Protein AF-A0A251UMQ3-F1 (afdb_monomer_lite)

Organism: Helianthus annuus (NCBI:txid4232)

Sequence (95 aa):
MEYLPVEVIGNILSRLGAARDMVIASATCLKWDEAWRVHLHTLSFNSNDWPVYHELTTSRLEILITRTIFQTRGLQCLSIIMDSWIMWMNSQQPR

I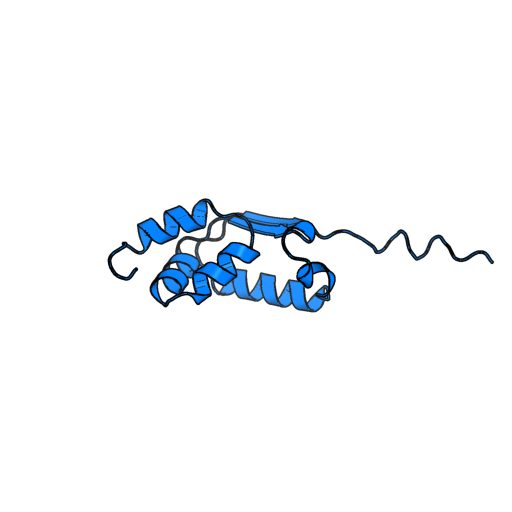nterPro domains:
  IPR001810 F-box domain [PF12937] (2-35)
  IPR036047 F-box-like domain superfamily [SSF81383] (2-63)

Radius of gyration: 16.51 Å; chains: 1; bounding box: 56×20×42 Å

pLDDT: mean 80.17, std 11.92, range [46.84, 91.19]

Foldseek 3Di:
DVPDQLVNLLVVQCPDAEPVVLVVQLVPDVSSVVSLQERHAHHEAACVVDVCLVVDDPVNVVVVVVVSVVSHDRYNYYHYHDPPPPPPPVVPDDD

Secondary structure (DSSP, 8-state):
-TTS-HHHHHHHHTT--BHHHHHHHHTS-HHHHHHHHHH--EEEEETTT-THHHHS-HHHHHHHHHHHHHH-S---EEEEE---TTTTSTT----

Structure (mmCIF, N/CA/C/O backbone):
data_AF-A0A251UMQ3-F1
#
_entry.id   AF-A0A251UMQ3-F1
#
loop_
_atom_site.group_PDB
_atom_site.id
_atom_site.type_symbol
_atom_site.label_atom_id
_atom_site.label_alt_id
_atom_site.label_comp_id
_atom_site.label_asym_id
_atom_site.label_entity_id
_atom_site.label_seq_id
_atom_site.pdbx_PDB_ins_code
_atom_site.Cartn_x
_atom_site.Cartn_y
_atom_site.Cartn_z
_atom_site.occupancy
_atom_site.B_iso_or_equiv
_atom_site.auth_seq_id
_atom_site.auth_comp_id
_atom_site.auth_asym_id
_atom_site.auth_atom_id
_atom_site.pdbx_PDB_model_num
ATOM 1 N N . MET A 1 1 ? -20.368 0.439 0.830 1.00 60.22 1 MET A N 1
ATOM 2 C CA . MET A 1 1 ? -19.233 -0.303 1.430 1.00 60.22 1 MET A CA 1
ATOM 3 C C . MET A 1 1 ? -19.097 -0.093 2.940 1.00 60.22 1 MET A C 1
ATOM 5 O O . MET A 1 1 ? -18.365 -0.845 3.566 1.00 60.22 1 MET A O 1
ATOM 9 N N . GLU A 1 2 ? -19.814 0.854 3.556 1.00 67.38 2 GLU A N 1
ATOM 10 C CA . GLU A 1 2 ? -19.682 1.154 4.995 1.00 67.38 2 GLU A CA 1
ATOM 11 C C . GLU A 1 2 ? -20.082 0.008 5.937 1.00 67.38 2 GLU A C 1
ATOM 13 O O . GLU A 1 2 ? -19.671 0.001 7.093 1.00 67.38 2 GLU A O 1
ATOM 18 N N . TYR A 1 3 ? -20.816 -0.992 5.446 1.00 81.69 3 TYR A N 1
ATOM 19 C CA . TYR A 1 3 ? -21.281 -2.133 6.240 1.00 81.69 3 TYR A CA 1
ATOM 20 C C . TYR A 1 3 ? -20.226 -3.230 6.459 1.00 81.69 3 TYR A C 1
ATOM 22 O O . TYR A 1 3 ? -20.405 -4.064 7.339 1.00 81.69 3 TYR A O 1
ATOM 30 N N . LEU A 1 4 ? -19.131 -3.252 5.686 1.00 84.38 4 LEU A N 1
ATOM 31 C CA . LEU A 1 4 ? -18.067 -4.248 5.870 1.00 84.38 4 LEU A CA 1
ATOM 32 C C . LEU A 1 4 ? -17.136 -3.824 7.009 1.00 84.38 4 LEU A C 1
ATOM 34 O O . LEU A 1 4 ? -16.658 -2.692 6.961 1.00 84.38 4 LEU A O 1
ATOM 38 N N . PRO A 1 5 ? -16.853 -4.673 8.010 1.00 90.12 5 PRO A N 1
ATOM 39 C CA . PRO A 1 5 ? -15.871 -4.372 9.053 1.00 90.12 5 PRO A CA 1
ATOM 40 C C . PRO A 1 5 ? -14.486 -4.057 8.471 1.00 90.12 5 PRO A C 1
ATOM 42 O O . PRO A 1 5 ? -14.121 -4.578 7.412 1.00 90.12 5 PRO A O 1
ATOM 45 N N . VAL A 1 6 ? -13.716 -3.204 9.152 1.00 88.94 6 VAL A N 1
ATOM 46 C CA . VAL A 1 6 ? -12.389 -2.760 8.680 1.00 88.94 6 VAL A CA 1
ATOM 47 C C . VAL A 1 6 ? -11.416 -3.937 8.561 1.00 88.94 6 VAL A C 1
ATOM 49 O O . VAL A 1 6 ? -10.602 -3.986 7.644 1.00 88.94 6 VAL A O 1
ATOM 52 N N . GLU A 1 7 ? -11.589 -4.952 9.401 1.00 90.38 7 GLU A N 1
ATOM 53 C CA . GLU A 1 7 ? -10.814 -6.188 9.430 1.00 90.38 7 GLU A CA 1
ATOM 54 C C . GLU A 1 7 ? -11.073 -7.045 8.187 1.00 90.38 7 GLU A C 1
ATOM 56 O O . GLU A 1 7 ? -10.161 -7.685 7.664 1.00 90.38 7 GLU A O 1
ATOM 61 N N . VAL A 1 8 ? -12.310 -7.043 7.674 1.00 90.81 8 VAL A N 1
ATOM 62 C CA . VAL A 1 8 ? -12.658 -7.762 6.439 1.00 90.81 8 VAL A CA 1
ATOM 63 C C . VAL A 1 8 ? -11.988 -7.092 5.245 1.00 90.81 8 VAL A C 1
ATOM 65 O O . VAL A 1 8 ? -11.415 -7.781 4.404 1.00 90.81 8 VAL A O 1
ATOM 68 N N . ILE A 1 9 ? -12.008 -5.758 5.196 1.00 90.12 9 ILE A N 1
ATOM 69 C CA . ILE A 1 9 ? -11.296 -4.986 4.170 1.00 90.12 9 ILE A CA 1
ATOM 70 C C . ILE A 1 9 ? -9.788 -5.230 4.292 1.00 90.12 9 ILE A C 1
ATOM 72 O O . ILE A 1 9 ? -9.128 -5.506 3.295 1.00 90.12 9 ILE A O 1
ATOM 76 N N . GLY A 1 10 ? -9.255 -5.230 5.514 1.00 87.69 10 GLY A N 1
ATOM 77 C CA . GLY A 1 10 ? -7.858 -5.543 5.796 1.00 87.69 10 GLY A CA 1
ATOM 78 C C . GLY A 1 10 ? -7.445 -6.935 5.319 1.00 87.69 10 GLY A C 1
ATOM 79 O O . GLY A 1 10 ? -6.380 -7.089 4.735 1.00 87.69 10 GLY A O 1
ATOM 80 N N . ASN A 1 11 ? -8.308 -7.938 5.481 1.00 88.69 11 ASN A N 1
ATOM 81 C CA . ASN A 1 11 ? -8.064 -9.298 4.995 1.00 88.69 11 ASN A CA 1
ATOM 82 C C . ASN A 1 11 ? -8.162 -9.430 3.462 1.00 88.69 11 ASN A C 1
ATOM 84 O O . ASN A 1 11 ? -7.624 -10.369 2.879 1.00 88.69 11 ASN A O 1
ATOM 88 N N . ILE A 1 12 ? -8.872 -8.518 2.794 1.00 88.12 12 ILE A N 1
ATOM 89 C CA . ILE A 1 12 ? -8.852 -8.413 1.330 1.00 88.12 12 ILE A CA 1
ATOM 90 C C . ILE A 1 12 ? -7.538 -7.767 0.896 1.00 88.12 12 ILE A C 1
ATOM 92 O O . ILE A 1 12 ? -6.843 -8.318 0.046 1.00 88.12 12 ILE A O 1
ATOM 96 N N . LEU A 1 13 ? -7.178 -6.638 1.516 1.00 85.50 13 LEU A N 1
ATOM 97 C CA . LEU A 1 13 ? -5.930 -5.933 1.245 1.00 85.50 13 LEU A CA 1
ATOM 98 C C . LEU A 1 13 ? -4.726 -6.848 1.485 1.00 85.50 13 LEU A C 1
ATOM 100 O O . LEU A 1 13 ? -3.871 -6.919 0.624 1.00 85.50 13 LEU A O 1
ATOM 104 N N . SER A 1 14 ? -4.685 -7.647 2.553 1.00 82.50 14 SER A N 1
ATOM 105 C CA . SER A 1 14 ? -3.563 -8.562 2.833 1.00 82.50 14 SER A CA 1
ATOM 106 C C . SER A 1 14 ? -3.286 -9.596 1.731 1.00 82.50 14 SER A C 1
ATOM 108 O O . SER A 1 14 ? -2.190 -10.154 1.681 1.00 82.50 14 SER A O 1
ATOM 110 N N . ARG A 1 15 ? -4.264 -9.860 0.854 1.00 83.38 15 ARG A N 1
ATOM 111 C CA . ARG A 1 15 ? -4.130 -10.748 -0.312 1.00 83.38 15 ARG A CA 1
ATOM 112 C C . ARG A 1 15 ? -3.689 -10.014 -1.572 1.00 83.38 15 ARG A C 1
ATOM 114 O O . ARG A 1 15 ? -3.243 -10.655 -2.519 1.00 83.38 15 ARG A O 1
ATOM 121 N N . LEU A 1 16 ? -3.839 -8.695 -1.601 1.00 78.94 16 LEU A N 1
ATOM 122 C CA . LEU A 1 16 ? -3.248 -7.857 -2.626 1.00 78.94 16 LEU A CA 1
ATOM 123 C C . LEU A 1 16 ? -1.762 -7.690 -2.258 1.00 78.94 16 LEU A C 1
ATOM 125 O O . LEU A 1 16 ? -1.404 -7.506 -1.098 1.00 78.94 16 LEU A O 1
ATOM 129 N N . GLY A 1 17 ? -0.868 -7.834 -3.230 1.00 74.50 17 GLY A N 1
ATOM 130 C CA . GLY A 1 17 ? 0.571 -7.618 -3.027 1.00 74.50 17 GLY A CA 1
ATOM 131 C C . GLY A 1 17 ? 1.065 -6.349 -3.713 1.00 74.50 17 GLY A C 1
ATOM 132 O O . GLY A 1 17 ? 1.974 -5.687 -3.219 1.00 74.50 17 GLY A O 1
ATOM 133 N N . ALA A 1 18 ? 0.446 -5.993 -4.840 1.00 83.94 18 ALA A N 1
ATOM 134 C CA . ALA A 1 18 ? 0.876 -4.895 -5.691 1.00 83.94 18 ALA A CA 1
ATOM 135 C C . ALA A 1 18 ? 0.555 -3.530 -5.066 1.00 83.94 18 ALA A C 1
ATOM 137 O O . ALA A 1 18 ? -0.596 -3.223 -4.747 1.00 83.94 18 ALA A O 1
ATOM 138 N N . ALA A 1 19 ? 1.567 -2.666 -4.968 1.00 83.31 19 ALA A N 1
ATOM 139 C CA . ALA A 1 19 ? 1.446 -1.299 -4.463 1.00 83.31 19 ALA A CA 1
ATOM 140 C C . ALA A 1 19 ? 0.406 -0.473 -5.241 1.00 83.31 19 ALA A C 1
ATOM 142 O O . ALA A 1 19 ? -0.261 0.390 -4.674 1.00 83.31 19 ALA A O 1
ATOM 143 N N . ARG A 1 20 ? 0.229 -0.775 -6.530 1.00 84.31 20 ARG A N 1
ATOM 144 C CA . ARG A 1 20 ? -0.796 -0.192 -7.400 1.00 84.31 20 ARG A CA 1
ATOM 145 C C . ARG A 1 20 ? -2.207 -0.374 -6.846 1.00 84.31 20 ARG A C 1
ATOM 147 O O . ARG A 1 20 ? -2.898 0.609 -6.578 1.00 84.31 20 ARG A O 1
ATOM 154 N N . ASP A 1 21 ? -2.631 -1.627 -6.724 1.00 85.69 21 ASP A N 1
ATOM 155 C CA . ASP A 1 21 ? -4.021 -1.973 -6.412 1.00 85.69 21 ASP A CA 1
ATOM 156 C C . ASP A 1 21 ? -4.394 -1.469 -5.025 1.00 85.69 21 ASP A C 1
ATOM 158 O O . ASP A 1 21 ? -5.494 -0.981 -4.785 1.00 85.69 21 ASP A O 1
ATOM 162 N N . MET A 1 22 ? -3.410 -1.498 -4.144 1.00 82.56 22 MET A N 1
ATOM 163 C CA . MET A 1 22 ? -3.472 -0.969 -2.803 1.00 82.56 22 MET A CA 1
ATOM 164 C C . MET A 1 22 ? -3.731 0.533 -2.719 1.00 82.56 22 MET A C 1
ATOM 166 O O . MET A 1 22 ? -4.640 0.955 -2.010 1.00 82.56 22 MET A O 1
ATOM 170 N N . VAL A 1 23 ? -2.951 1.338 -3.447 1.00 81.94 23 VAL A N 1
ATOM 171 C CA . VAL A 1 23 ? -3.110 2.801 -3.464 1.00 81.94 23 VAL A CA 1
ATOM 172 C C . VAL A 1 23 ? -4.455 3.190 -4.073 1.00 81.94 23 VAL A C 1
ATOM 174 O O . VAL A 1 23 ? -5.113 4.114 -3.595 1.00 81.94 23 VAL A O 1
ATOM 177 N N . ILE A 1 24 ? -4.893 2.477 -5.115 1.00 84.88 24 ILE A N 1
ATOM 178 C CA . ILE A 1 24 ? -6.217 2.693 -5.708 1.00 84.88 24 ILE A CA 1
ATOM 179 C C . ILE A 1 24 ? -7.306 2.354 -4.685 1.00 84.88 24 ILE A C 1
ATOM 181 O O . ILE A 1 24 ? -8.220 3.151 -4.478 1.00 84.88 24 ILE A O 1
ATOM 185 N N . ALA A 1 25 ? -7.201 1.200 -4.024 1.00 86.50 25 ALA A N 1
ATOM 186 C CA . ALA A 1 25 ? -8.175 0.746 -3.043 1.00 86.50 25 ALA A CA 1
ATOM 187 C C . ALA A 1 25 ? -8.278 1.706 -1.847 1.00 86.50 25 ALA A C 1
ATOM 189 O O . ALA A 1 25 ? -9.389 2.089 -1.474 1.00 86.50 25 ALA A O 1
ATOM 190 N N . SER A 1 26 ? -7.149 2.166 -1.292 1.00 84.00 26 SER A N 1
ATOM 191 C CA . SER A 1 26 ? -7.126 3.098 -0.154 1.00 84.00 26 SER A CA 1
ATOM 192 C C . SER A 1 26 ? -7.757 4.455 -0.483 1.00 84.00 26 SER A C 1
ATOM 194 O O . SER A 1 26 ? -8.312 5.104 0.398 1.00 84.00 26 SER A O 1
ATOM 196 N N . ALA A 1 27 ? -7.724 4.878 -1.750 1.00 87.06 27 ALA A N 1
ATOM 197 C CA . ALA A 1 27 ? -8.318 6.136 -2.198 1.00 87.06 27 ALA A CA 1
ATOM 198 C C . ALA A 1 27 ? -9.849 6.080 -2.384 1.00 87.06 27 ALA A C 1
ATOM 200 O O . ALA A 1 27 ? -10.467 7.113 -2.638 1.00 87.06 27 ALA A O 1
ATOM 201 N N . THR A 1 28 ? -10.481 4.904 -2.272 1.00 89.12 28 THR A N 1
ATOM 202 C CA . THR A 1 28 ? -11.923 4.755 -2.543 1.00 89.12 28 THR A CA 1
ATOM 203 C C . THR A 1 28 ? -12.813 5.361 -1.456 1.00 89.12 28 THR A C 1
ATOM 205 O O . THR A 1 28 ? -13.783 6.048 -1.776 1.00 89.12 28 THR A O 1
ATOM 208 N N . CYS A 1 29 ? -12.516 5.115 -0.175 1.00 89.25 29 CYS A N 1
ATOM 209 C CA . CYS A 1 29 ? -13.175 5.771 0.954 1.00 89.25 29 CYS A CA 1
ATOM 210 C C . CYS A 1 29 ? -12.35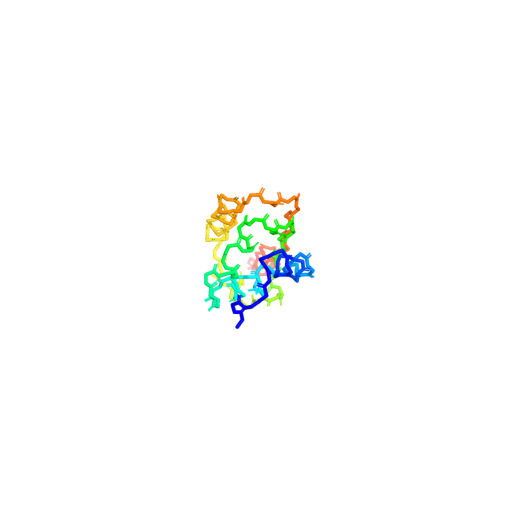9 5.652 2.252 1.00 89.25 29 CYS A C 1
ATOM 212 O O . CYS A 1 29 ? -11.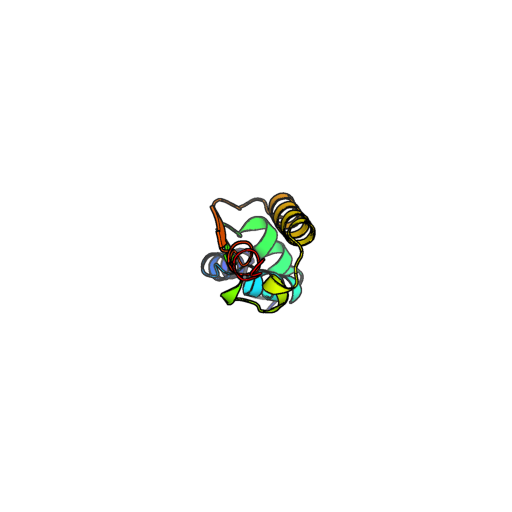431 4.850 2.349 1.00 89.25 29 CYS A O 1
ATOM 214 N N . LEU A 1 30 ? -12.762 6.407 3.282 1.00 90.00 30 LEU A N 1
ATOM 215 C CA . LEU A 1 30 ? -12.080 6.460 4.585 1.00 90.00 30 LEU A CA 1
ATOM 216 C C . LEU A 1 30 ? -11.884 5.082 5.230 1.00 90.00 30 LEU A C 1
ATOM 218 O O . LEU A 1 30 ? -10.865 4.844 5.865 1.00 90.00 30 LEU A O 1
ATOM 222 N N . LYS A 1 31 ? -12.830 4.158 5.031 1.00 90.69 31 LYS A N 1
ATOM 223 C CA . LYS A 1 31 ? -12.754 2.811 5.610 1.00 90.69 31 LYS A CA 1
ATOM 224 C C . LYS A 1 31 ? -11.655 1.957 4.974 1.00 90.69 31 LYS A C 1
ATOM 226 O O . LYS A 1 31 ? -11.040 1.138 5.651 1.00 90.69 31 LYS A O 1
ATOM 231 N N . TRP A 1 32 ? -11.397 2.157 3.682 1.00 90.94 32 TRP A N 1
ATOM 232 C CA . TRP A 1 32 ? -10.283 1.512 2.988 1.00 90.94 32 TRP A CA 1
ATOM 233 C C . TRP A 1 32 ? -8.947 2.162 3.336 1.00 90.94 32 TRP A C 1
ATOM 235 O O . TRP A 1 32 ? -7.968 1.439 3.493 1.00 90.94 32 TRP A O 1
ATOM 245 N N . ASP A 1 33 ? -8.905 3.486 3.517 1.00 90.06 33 ASP A N 1
ATOM 246 C CA . ASP A 1 33 ? -7.706 4.171 4.022 1.00 90.06 33 ASP A CA 1
ATOM 247 C C . ASP A 1 33 ? -7.342 3.694 5.439 1.00 90.06 33 ASP A C 1
ATOM 249 O O . ASP A 1 33 ? -6.181 3.408 5.726 1.00 90.06 33 ASP A O 1
ATOM 253 N N . GLU A 1 34 ? -8.332 3.524 6.318 1.00 91.19 34 GLU A N 1
ATOM 254 C CA . GLU A 1 34 ? -8.122 2.978 7.662 1.00 91.19 34 GLU A CA 1
ATOM 255 C C . GLU A 1 34 ? -7.598 1.536 7.612 1.00 91.19 34 GLU A C 1
ATOM 257 O O . GLU A 1 34 ? -6.566 1.226 8.215 1.00 91.19 34 GLU A O 1
ATOM 262 N N . ALA A 1 35 ? -8.256 0.667 6.836 1.00 90.62 35 ALA A N 1
ATOM 263 C CA . ALA A 1 35 ? -7.834 -0.721 6.677 1.00 90.62 35 ALA A CA 1
ATOM 264 C C . ALA A 1 35 ? -6.412 -0.830 6.110 1.00 90.62 35 ALA A C 1
ATOM 266 O O . ALA A 1 35 ? -5.618 -1.636 6.589 1.00 90.62 35 ALA A O 1
ATOM 267 N N . TRP A 1 36 ? -6.069 0.012 5.135 1.00 88.44 36 TRP A N 1
ATOM 268 C CA . TRP A 1 36 ? -4.733 0.100 4.553 1.00 88.44 36 TRP A CA 1
ATOM 269 C C . TRP A 1 36 ? -3.665 0.429 5.597 1.00 88.44 36 TRP A C 1
ATOM 271 O O . TRP A 1 36 ? -2.646 -0.255 5.685 1.00 88.44 36 TRP A O 1
ATOM 281 N N . ARG A 1 37 ? -3.901 1.435 6.444 1.00 88.25 37 ARG A N 1
ATOM 282 C CA . ARG A 1 37 ? -2.920 1.854 7.458 1.00 88.25 37 ARG A CA 1
ATOM 283 C C . ARG A 1 37 ? -2.658 0.777 8.508 1.00 88.25 37 ARG A C 1
ATOM 285 O O . ARG A 1 37 ? -1.542 0.697 9.023 1.00 88.25 37 ARG A O 1
ATOM 292 N N . VAL A 1 38 ? -3.664 -0.029 8.846 1.00 87.88 38 VAL A N 1
ATOM 293 C CA . VAL A 1 38 ? -3.586 -0.993 9.957 1.00 87.88 38 VAL A CA 1
ATOM 294 C C . VAL A 1 38 ? -3.230 -2.406 9.489 1.00 87.88 38 VAL A C 1
ATOM 296 O O . VAL A 1 38 ? -2.449 -3.083 10.154 1.00 87.88 38 VAL A O 1
ATOM 299 N N . HIS A 1 39 ? -3.763 -2.848 8.349 1.00 86.44 39 HIS A N 1
ATOM 300 C CA . HIS A 1 39 ? -3.736 -4.253 7.924 1.00 86.44 39 HIS A CA 1
ATOM 301 C C . HIS A 1 39 ? -2.862 -4.534 6.697 1.00 86.44 39 HIS A C 1
ATOM 303 O O . HIS A 1 39 ? -2.814 -5.670 6.221 1.00 86.44 39 HIS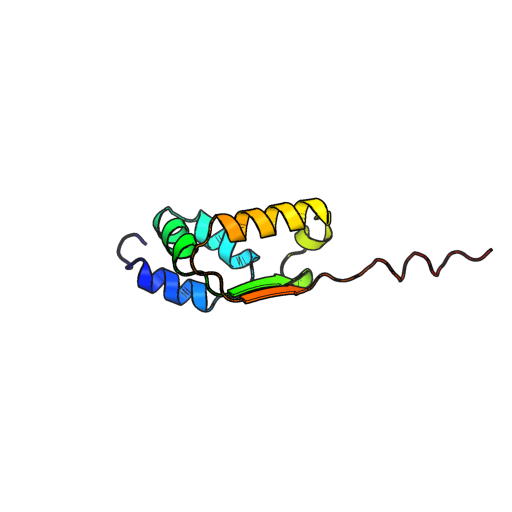 A O 1
ATOM 309 N N . LEU A 1 40 ? -2.149 -3.535 6.175 1.00 85.62 40 LEU A N 1
ATOM 310 C CA . LEU A 1 40 ? -1.155 -3.785 5.142 1.00 85.62 40 LEU A CA 1
ATOM 311 C C . LEU A 1 40 ? 0.041 -4.539 5.726 1.00 85.62 40 LEU A C 1
ATOM 313 O O . LEU A 1 40 ? 0.798 -3.964 6.500 1.00 85.62 40 LEU A O 1
ATOM 317 N N . HIS A 1 41 ? 0.249 -5.784 5.299 1.00 87.31 41 HIS A N 1
ATOM 318 C CA . HIS A 1 41 ? 1.403 -6.589 5.714 1.00 87.31 41 HIS A CA 1
ATOM 319 C C . HIS A 1 41 ? 2.475 -6.735 4.636 1.00 87.31 41 HIS A C 1
ATOM 321 O O . HIS A 1 41 ? 3.656 -6.818 4.967 1.00 87.31 41 HIS A O 1
ATOM 327 N N . THR A 1 42 ? 2.088 -6.731 3.360 1.00 87.75 42 THR A N 1
ATOM 328 C CA . THR A 1 42 ? 3.016 -6.900 2.237 1.00 87.75 42 THR A CA 1
ATOM 329 C C . THR A 1 42 ? 2.831 -5.779 1.233 1.00 87.75 42 THR A C 1
ATOM 331 O O . THR A 1 42 ? 1.704 -5.440 0.885 1.00 87.75 42 THR A O 1
ATOM 334 N N . LEU A 1 43 ? 3.941 -5.226 0.755 1.00 87.56 43 LEU A N 1
ATOM 335 C CA . LEU A 1 43 ? 3.963 -4.213 -0.289 1.00 87.56 43 LEU A CA 1
ATOM 336 C C . LEU A 1 43 ? 4.965 -4.608 -1.368 1.00 87.56 43 LEU A C 1
ATOM 338 O O . LEU A 1 43 ? 6.142 -4.803 -1.075 1.00 87.56 43 LEU A O 1
ATOM 342 N N . SER A 1 44 ? 4.507 -4.709 -2.611 1.00 88.69 44 SER A N 1
ATOM 343 C CA . SER A 1 44 ? 5.342 -5.012 -3.769 1.00 88.69 44 SER A CA 1
ATOM 344 C C . SER A 1 44 ? 5.281 -3.879 -4.785 1.00 88.69 44 SER A C 1
ATOM 346 O O . SER A 1 44 ? 4.216 -3.547 -5.304 1.00 88.69 44 SER A O 1
ATOM 348 N N . PHE A 1 45 ? 6.430 -3.273 -5.062 1.00 85.38 45 PHE A N 1
ATOM 349 C CA . PHE A 1 45 ? 6.619 -2.392 -6.206 1.00 85.38 45 PHE A CA 1
ATOM 350 C C . PHE A 1 45 ? 7.213 -3.215 -7.336 1.00 85.38 45 PHE A C 1
ATOM 352 O O . PHE A 1 45 ? 8.298 -3.766 -7.178 1.00 85.38 45 PHE A O 1
ATOM 359 N N . ASN A 1 46 ? 6.521 -3.287 -8.465 1.00 85.19 46 ASN A N 1
ATOM 360 C CA . ASN A 1 46 ? 6.998 -3.979 -9.652 1.00 85.19 46 ASN A CA 1
ATOM 361 C C . ASN A 1 46 ? 6.771 -3.082 -10.863 1.00 85.19 46 ASN A C 1
ATOM 363 O O . ASN A 1 46 ? 5.629 -2.719 -11.145 1.00 85.19 46 ASN A O 1
ATOM 367 N N . SER A 1 47 ? 7.840 -2.725 -11.575 1.00 80.94 47 SER A N 1
ATOM 368 C CA . SER A 1 47 ? 7.757 -1.870 -12.766 1.00 80.94 47 SER A CA 1
ATOM 369 C C . SER A 1 47 ? 6.815 -2.426 -13.839 1.00 80.94 47 SER A C 1
ATOM 371 O O . SER A 1 47 ? 6.171 -1.652 -14.539 1.00 80.94 47 SER A O 1
ATOM 373 N N . ASN A 1 48 ? 6.625 -3.747 -13.881 1.00 82.44 48 ASN A N 1
ATOM 374 C CA . ASN A 1 48 ? 5.695 -4.403 -14.799 1.00 82.44 48 ASN A CA 1
ATOM 375 C C . ASN A 1 48 ? 4.211 -4.230 -14.418 1.00 82.44 48 ASN A C 1
ATOM 377 O O . ASN A 1 48 ? 3.343 -4.352 -15.282 1.00 82.44 48 ASN A O 1
ATOM 381 N N . ASP A 1 49 ? 3.898 -3.937 -13.151 1.00 80.88 49 ASP A N 1
ATOM 382 C CA . ASP A 1 49 ? 2.512 -3.823 -12.669 1.00 80.88 49 ASP A CA 1
ATOM 383 C C . ASP A 1 49 ? 1.884 -2.466 -13.030 1.00 80.88 49 ASP A C 1
ATOM 385 O O . ASP A 1 49 ? 0.658 -2.344 -13.138 1.00 80.88 49 ASP A O 1
ATOM 389 N N . TRP A 1 50 ? 2.708 -1.423 -13.200 1.00 77.25 50 TRP A N 1
ATOM 390 C CA . TRP A 1 50 ? 2.255 -0.094 -13.610 1.00 77.25 50 TRP A CA 1
ATOM 391 C C . TRP A 1 50 ? 3.299 0.597 -14.507 1.00 77.25 50 TRP A C 1
ATOM 393 O O . TRP A 1 50 ? 4.352 0.984 -14.004 1.00 77.25 50 TRP A O 1
ATOM 403 N N . PRO A 1 51 ? 2.975 0.914 -15.783 1.00 76.25 51 PRO A N 1
ATOM 404 C CA . PRO A 1 51 ? 3.864 1.654 -16.688 1.00 76.25 51 PRO A CA 1
ATOM 405 C C . PRO A 1 51 ? 4.455 2.961 -16.122 1.00 76.25 51 PRO A C 1
ATOM 407 O O . PRO A 1 51 ? 5.620 3.265 -16.345 1.00 76.25 51 PRO A O 1
ATOM 410 N N . VAL A 1 52 ? 3.682 3.712 -15.330 1.00 76.62 52 VAL A N 1
ATOM 411 C CA . VAL A 1 52 ? 4.104 4.924 -14.604 1.00 76.62 52 VAL A CA 1
ATOM 412 C C . VAL A 1 52 ? 5.316 4.680 -13.707 1.00 76.62 52 VAL A C 1
ATOM 414 O O . VAL A 1 52 ? 6.102 5.599 -13.510 1.00 76.62 52 VAL A O 1
ATOM 417 N N . TYR A 1 53 ? 5.528 3.470 -13.184 1.00 73.88 53 TYR A N 1
ATOM 418 C CA . TYR A 1 53 ? 6.725 3.174 -12.397 1.00 73.88 53 TYR A CA 1
ATOM 419 C C . TYR A 1 53 ? 8.015 3.243 -13.225 1.00 73.88 53 TYR A C 1
ATOM 421 O O . TYR A 1 53 ? 9.056 3.549 -12.652 1.00 73.88 53 TYR A O 1
ATOM 429 N N . HIS A 1 54 ? 7.957 3.074 -14.551 1.00 73.62 54 HIS A N 1
ATOM 430 C CA . HIS A 1 54 ? 9.102 3.343 -15.433 1.00 73.62 54 HIS A CA 1
ATOM 431 C C . HIS A 1 54 ? 9.400 4.840 -15.591 1.00 73.62 54 HIS A C 1
ATOM 433 O O . HIS A 1 54 ? 10.527 5.215 -15.902 1.00 73.62 54 HIS A O 1
ATOM 439 N N . GLU A 1 55 ? 8.407 5.700 -15.370 1.00 75.62 55 GLU A N 1
ATOM 440 C CA . GLU A 1 55 ? 8.547 7.159 -15.447 1.00 75.62 55 GLU A CA 1
ATOM 441 C C . GLU A 1 55 ? 8.930 7.782 -14.094 1.00 75.62 55 GLU A C 1
ATOM 443 O O . GLU A 1 55 ? 9.269 8.967 -14.008 1.00 75.62 55 GLU A O 1
ATOM 448 N N . LEU A 1 56 ? 8.869 7.004 -13.007 1.00 75.38 56 LEU A N 1
ATOM 449 C CA . LEU A 1 56 ? 9.299 7.462 -11.695 1.00 75.38 56 LEU A CA 1
ATOM 450 C C . LEU A 1 56 ? 10.823 7.458 -11.613 1.00 75.38 56 LEU A C 1
ATOM 452 O O . LEU A 1 56 ? 11.480 6.427 -11.723 1.00 75.38 56 LEU A O 1
ATOM 456 N N . THR A 1 57 ? 11.386 8.628 -11.320 1.00 81.19 57 THR A N 1
ATOM 457 C CA . THR A 1 57 ? 12.776 8.721 -10.875 1.00 81.19 57 THR A CA 1
ATOM 458 C C . THR A 1 57 ? 12.965 7.916 -9.590 1.00 81.19 57 THR A C 1
ATOM 460 O O . THR A 1 57 ? 12.052 7.834 -8.762 1.00 81.19 57 THR A O 1
ATOM 463 N N . THR A 1 58 ? 14.176 7.402 -9.365 1.00 79.69 58 THR A N 1
ATOM 464 C CA . THR A 1 58 ? 14.543 6.715 -8.114 1.00 79.69 58 THR A CA 1
ATOM 465 C C . THR A 1 58 ? 14.140 7.528 -6.882 1.00 79.69 58 THR A C 1
ATOM 467 O O . THR A 1 58 ? 13.497 7.004 -5.981 1.00 79.69 58 THR A O 1
ATOM 470 N N . SER A 1 59 ? 14.386 8.842 -6.901 1.00 84.19 59 SER A N 1
ATOM 471 C CA . SER A 1 59 ? 14.017 9.753 -5.810 1.00 84.19 59 SER A CA 1
ATOM 472 C C . SER A 1 59 ? 12.512 9.810 -5.528 1.00 84.19 59 SER A C 1
ATOM 474 O O . SER A 1 59 ? 12.093 9.902 -4.376 1.00 84.19 59 SER A O 1
ATOM 476 N N . ARG A 1 60 ? 11.662 9.743 -6.560 1.00 82.88 60 ARG A N 1
ATOM 477 C CA . ARG A 1 60 ? 10.206 9.695 -6.373 1.00 82.88 60 ARG A CA 1
ATOM 478 C C . ARG A 1 60 ? 9.774 8.359 -5.787 1.00 82.88 60 ARG A C 1
ATOM 480 O O . ARG A 1 60 ? 8.914 8.349 -4.908 1.00 82.88 60 ARG A O 1
ATOM 487 N N . LEU A 1 61 ? 10.368 7.261 -6.251 1.00 80.81 61 LEU A N 1
ATOM 488 C CA . LEU A 1 61 ? 10.096 5.928 -5.721 1.00 80.81 61 LEU A CA 1
ATOM 489 C C . LEU A 1 61 ? 10.463 5.851 -4.231 1.00 80.81 61 LEU A C 1
ATOM 491 O O . LEU A 1 61 ? 9.648 5.417 -3.423 1.00 80.81 61 LEU A O 1
ATOM 495 N N . GLU A 1 62 ? 11.637 6.360 -3.855 1.00 85.44 62 GLU A N 1
ATOM 496 C CA . GLU A 1 62 ? 12.095 6.443 -2.463 1.00 85.44 62 GLU A CA 1
ATOM 497 C C . GLU A 1 62 ? 11.119 7.231 -1.585 1.00 85.44 62 GLU A C 1
ATOM 499 O O . GLU A 1 62 ? 10.757 6.773 -0.501 1.00 85.44 62 GLU A O 1
ATOM 504 N N . ILE A 1 63 ? 10.637 8.387 -2.057 1.00 86.94 63 ILE A N 1
ATOM 505 C CA . ILE A 1 63 ? 9.639 9.189 -1.335 1.00 86.94 63 ILE A CA 1
ATOM 506 C C . ILE A 1 63 ? 8.333 8.407 -1.154 1.00 86.94 63 ILE A C 1
ATOM 508 O O . ILE A 1 63 ? 7.753 8.450 -0.068 1.00 86.94 63 ILE A O 1
ATOM 512 N N . LEU A 1 64 ? 7.857 7.706 -2.189 1.00 82.94 64 LEU A N 1
ATOM 513 C CA . LEU A 1 64 ? 6.628 6.910 -2.116 1.00 82.94 64 LEU A CA 1
ATOM 514 C C . LEU A 1 64 ? 6.773 5.757 -1.125 1.00 82.94 64 LEU A C 1
ATOM 516 O O . LEU A 1 64 ? 5.958 5.650 -0.214 1.00 82.94 64 LEU A O 1
ATOM 520 N N . ILE A 1 65 ? 7.840 4.965 -1.247 1.00 83.62 65 ILE A N 1
ATOM 521 C CA . ILE A 1 65 ? 8.150 3.862 -0.331 1.00 83.62 65 ILE A CA 1
ATOM 522 C C . ILE A 1 65 ? 8.217 4.381 1.105 1.00 83.62 65 ILE A C 1
ATOM 524 O O . ILE A 1 65 ? 7.539 3.860 1.988 1.00 83.62 65 ILE A O 1
ATOM 528 N N . THR A 1 66 ? 8.976 5.454 1.329 1.00 88.69 66 THR A N 1
ATOM 529 C CA . THR A 1 66 ? 9.155 6.055 2.654 1.00 88.69 66 THR A CA 1
ATOM 530 C C . THR A 1 66 ? 7.816 6.500 3.235 1.00 88.69 66 THR A C 1
ATOM 532 O O . THR A 1 66 ? 7.480 6.145 4.363 1.00 88.69 66 THR A O 1
ATOM 535 N N . ARG A 1 67 ? 7.003 7.231 2.461 1.00 85.19 67 ARG A N 1
ATOM 536 C CA . ARG A 1 67 ? 5.668 7.662 2.902 1.00 85.19 67 ARG A CA 1
ATOM 537 C C . ARG A 1 67 ? 4.777 6.475 3.239 1.00 85.19 67 ARG A C 1
ATOM 539 O O . ARG A 1 67 ? 4.136 6.505 4.285 1.00 85.19 67 ARG A O 1
ATOM 546 N N . THR A 1 68 ? 4.761 5.435 2.409 1.00 82.06 68 THR A N 1
ATOM 547 C CA . THR A 1 68 ? 3.942 4.247 2.659 1.00 82.06 68 THR A CA 1
ATOM 548 C C . THR A 1 68 ? 4.376 3.513 3.926 1.00 82.06 68 THR A C 1
ATOM 550 O O . THR A 1 68 ? 3.519 3.143 4.727 1.00 82.06 68 THR A O 1
ATOM 553 N N . ILE A 1 69 ? 5.682 3.371 4.168 1.00 85.50 69 ILE A N 1
ATOM 554 C CA . ILE A 1 69 ? 6.206 2.783 5.409 1.00 85.50 69 ILE A CA 1
ATOM 555 C C . I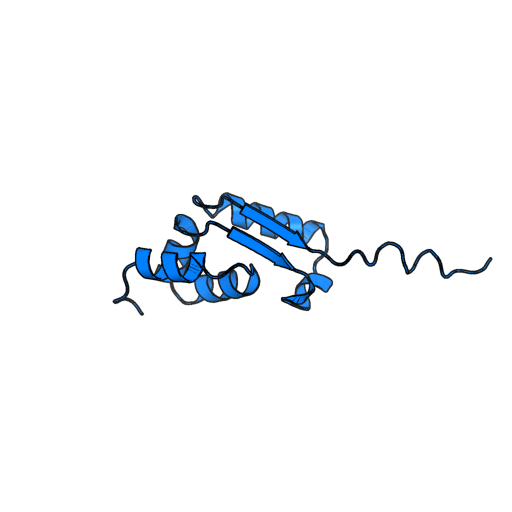LE A 1 69 ? 5.750 3.601 6.623 1.00 85.50 69 ILE A C 1
ATOM 557 O O . ILE A 1 69 ? 5.234 3.036 7.577 1.00 85.50 69 ILE A O 1
ATOM 561 N N . PHE A 1 70 ? 5.876 4.930 6.591 1.00 87.69 70 PHE A N 1
ATOM 562 C CA . PHE A 1 70 ? 5.501 5.772 7.737 1.00 87.69 70 PHE A CA 1
ATOM 563 C C . PHE A 1 70 ? 3.990 5.891 7.966 1.00 87.69 70 PHE A C 1
ATOM 565 O O . PHE A 1 70 ? 3.553 6.178 9.080 1.00 87.69 70 PHE A O 1
ATOM 572 N N . GLN A 1 71 ? 3.182 5.716 6.923 1.00 84.50 71 GLN A N 1
ATOM 573 C CA . GLN A 1 71 ? 1.725 5.805 7.018 1.00 84.50 71 GLN A CA 1
ATOM 574 C C . GLN A 1 71 ? 1.075 4.489 7.453 1.00 84.50 71 GLN A C 1
ATOM 576 O O . GLN A 1 71 ? -0.080 4.512 7.881 1.00 84.50 71 GLN A O 1
ATOM 581 N N . THR A 1 72 ? 1.794 3.369 7.366 1.00 85.50 72 THR A N 1
ATOM 582 C CA . THR A 1 72 ? 1.281 2.033 7.680 1.00 85.50 72 THR A CA 1
ATOM 583 C C . THR A 1 72 ? 1.937 1.496 8.949 1.00 85.50 72 THR A C 1
ATOM 585 O O . THR A 1 72 ? 3.097 1.765 9.241 1.00 85.50 72 THR A O 1
ATOM 588 N N . ARG A 1 73 ? 1.174 0.766 9.764 1.00 84.19 73 ARG A N 1
ATOM 589 C CA . ARG A 1 73 ? 1.652 0.185 11.032 1.00 84.19 73 ARG A CA 1
ATOM 590 C C . ARG A 1 73 ? 1.899 -1.317 10.946 1.00 84.19 73 ARG A C 1
ATOM 592 O O . ARG A 1 73 ? 2.569 -1.867 11.812 1.00 84.19 73 ARG A O 1
ATOM 599 N N . GLY A 1 74 ? 1.333 -1.973 9.934 1.00 80.50 74 GLY A N 1
ATOM 600 C CA . GLY A 1 74 ? 1.340 -3.427 9.795 1.00 80.50 74 GLY A CA 1
ATOM 601 C C . GLY A 1 74 ? 2.402 -3.986 8.852 1.00 80.50 74 GLY A C 1
ATOM 602 O O . GLY A 1 74 ? 2.458 -5.207 8.716 1.00 80.50 74 GLY A O 1
ATOM 603 N N . LEU A 1 75 ? 3.200 -3.144 8.183 1.00 86.81 75 LEU A N 1
ATOM 604 C CA . LEU A 1 75 ? 4.059 -3.590 7.087 1.00 86.81 75 LEU A CA 1
ATOM 605 C C . LEU A 1 75 ? 5.159 -4.530 7.603 1.00 86.81 75 LEU A C 1
ATOM 607 O O . LEU A 1 75 ? 5.992 -4.145 8.418 1.00 86.81 75 LEU A O 1
ATOM 611 N N . GLN A 1 76 ? 5.156 -5.763 7.106 1.00 87.44 76 GLN A N 1
ATOM 612 C CA . GLN A 1 76 ? 6.097 -6.825 7.472 1.00 87.44 76 GLN A CA 1
ATOM 613 C C . GLN A 1 76 ? 7.045 -7.167 6.321 1.00 87.44 76 GLN A C 1
ATOM 615 O O . GLN A 1 76 ? 8.197 -7.521 6.556 1.00 87.44 76 GLN A O 1
ATOM 620 N N . CYS A 1 77 ? 6.574 -7.062 5.077 1.00 87.94 77 CYS A N 1
ATOM 621 C CA . CYS A 1 77 ? 7.338 -7.415 3.890 1.00 87.94 77 CYS A CA 1
ATOM 622 C C . CYS A 1 77 ? 7.281 -6.296 2.847 1.00 87.94 77 CYS A C 1
ATOM 624 O O . CYS A 1 77 ? 6.203 -5.833 2.473 1.00 87.94 77 CYS A O 1
ATOM 626 N N . LEU A 1 78 ? 8.453 -5.890 2.356 1.00 89.06 78 LEU A N 1
ATOM 627 C CA . LEU A 1 78 ? 8.611 -4.967 1.238 1.00 89.06 78 LEU A CA 1
ATOM 628 C C . LEU A 1 78 ? 9.394 -5.667 0.126 1.00 89.06 78 LEU A C 1
ATOM 630 O O . LEU A 1 78 ? 10.508 -6.139 0.347 1.00 89.06 78 LEU A O 1
ATOM 634 N N . SER A 1 79 ? 8.815 -5.705 -1.068 1.00 89.50 79 SER A N 1
ATOM 635 C CA . SER A 1 79 ? 9.436 -6.211 -2.287 1.00 89.50 79 SER A CA 1
ATOM 636 C C . SER A 1 79 ? 9.523 -5.083 -3.313 1.00 89.50 79 SER A C 1
ATOM 638 O O . SER A 1 79 ? 8.561 -4.343 -3.512 1.00 89.50 79 SER A O 1
ATOM 640 N N . ILE A 1 80 ? 10.686 -4.919 -3.938 1.00 86.81 80 ILE A N 1
ATOM 641 C CA . ILE A 1 80 ? 10.930 -3.897 -4.958 1.00 86.81 80 ILE A CA 1
ATOM 642 C C . ILE A 1 80 ? 11.599 -4.588 -6.144 1.00 86.81 80 ILE A C 1
ATOM 644 O O . ILE A 1 80 ? 12.705 -5.111 -6.024 1.00 86.81 80 ILE A O 1
ATOM 648 N N . ILE A 1 81 ? 10.919 -4.579 -7.283 1.00 85.81 81 ILE A N 1
ATOM 649 C CA . ILE A 1 81 ? 11.365 -5.110 -8.564 1.00 85.81 81 ILE A CA 1
ATOM 650 C C . ILE A 1 81 ? 11.310 -3.942 -9.546 1.00 85.81 81 ILE A C 1
ATOM 652 O O . ILE A 1 81 ? 10.242 -3.532 -9.993 1.00 85.81 81 ILE A O 1
ATOM 656 N N . MET A 1 82 ? 12.472 -3.370 -9.841 1.00 78.81 82 MET A N 1
ATOM 657 C CA . MET A 1 82 ? 12.607 -2.295 -10.819 1.00 78.81 82 MET A CA 1
ATOM 658 C C . MET A 1 82 ? 13.492 -2.798 -11.946 1.00 78.81 82 MET A C 1
ATOM 660 O O . MET A 1 82 ? 14.628 -3.213 -11.699 1.00 78.81 82 MET A O 1
ATOM 664 N N . ASP A 1 83 ? 12.990 -2.752 -13.176 1.00 75.06 83 ASP A N 1
ATOM 665 C CA . ASP A 1 83 ? 13.800 -3.105 -14.336 1.00 75.06 83 ASP A CA 1
ATOM 666 C C . ASP A 1 83 ? 15.005 -2.161 -14.427 1.00 75.06 83 ASP A C 1
ATOM 668 O O . ASP A 1 83 ? 14.882 -0.948 -14.619 1.00 75.06 83 ASP A O 1
ATOM 672 N N . SER A 1 84 ? 16.201 -2.726 -14.261 1.00 61.56 84 SER A N 1
ATOM 673 C CA . SER A 1 84 ? 17.455 -1.994 -14.401 1.00 61.56 84 SER A CA 1
ATOM 674 C C . SER A 1 84 ? 17.769 -1.778 -15.878 1.00 61.56 84 SER A C 1
ATOM 676 O O . SER A 1 84 ? 18.501 -2.546 -16.495 1.00 61.56 84 SER A O 1
ATOM 678 N N . TRP A 1 85 ? 17.274 -0.680 -16.446 1.00 58.12 85 TRP A N 1
ATOM 679 C CA . TRP A 1 85 ? 17.669 -0.228 -17.787 1.00 58.12 85 TRP A CA 1
ATOM 680 C C . TRP A 1 85 ? 19.074 0.409 -17.831 1.00 58.12 85 TRP A C 1
ATOM 682 O O . TRP A 1 85 ? 19.519 0.862 -18.882 1.00 58.12 85 TRP A O 1
ATOM 692 N N . ILE A 1 86 ? 19.813 0.446 -16.714 1.00 54.56 86 ILE A N 1
ATOM 693 C CA . ILE A 1 86 ? 21.057 1.232 -16.601 1.00 54.56 86 ILE A CA 1
ATOM 694 C C . ILE A 1 86 ? 22.280 0.588 -17.295 1.00 54.56 86 ILE A C 1
ATOM 696 O O . ILE A 1 86 ? 23.268 1.278 -17.531 1.00 54.56 86 ILE A O 1
ATOM 700 N N . MET A 1 87 ? 22.241 -0.679 -17.731 1.00 47.81 87 MET A N 1
ATOM 701 C CA . MET A 1 87 ? 23.413 -1.304 -18.387 1.00 47.81 87 MET A CA 1
ATOM 702 C C . MET A 1 87 ? 23.351 -1.462 -19.915 1.00 47.81 87 MET A C 1
ATOM 704 O O . MET A 1 87 ? 24.402 -1.634 -20.536 1.00 47.81 87 MET A O 1
ATOM 708 N N . TRP A 1 88 ? 22.183 -1.356 -20.552 1.00 49.34 88 TRP A N 1
ATOM 709 C CA . TRP A 1 88 ? 22.067 -1.638 -21.995 1.00 49.34 88 TRP A CA 1
ATOM 710 C C . TRP A 1 88 ? 22.234 -0.412 -22.902 1.00 49.34 88 TRP A C 1
ATOM 712 O O . TRP A 1 88 ? 22.504 -0.574 -24.087 1.00 49.34 88 TRP A O 1
ATOM 722 N N . MET A 1 89 ? 22.146 0.812 -22.369 1.00 46.84 89 MET A N 1
ATOM 723 C CA . MET A 1 89 ? 22.342 2.027 -23.178 1.00 46.84 89 MET A CA 1
ATOM 724 C C . MET A 1 89 ? 23.786 2.551 -23.187 1.00 46.84 89 MET A C 1
ATOM 726 O O . MET A 1 89 ? 24.169 3.226 -24.135 1.00 46.84 89 MET A O 1
ATOM 730 N N . ASN A 1 90 ? 24.622 2.187 -22.207 1.00 52.09 90 ASN A N 1
ATOM 731 C CA . ASN A 1 90 ? 26.029 2.624 -22.161 1.00 52.09 90 ASN A CA 1
ATOM 732 C C . ASN A 1 90 ? 27.004 1.680 -22.894 1.00 52.09 90 ASN A C 1
ATOM 734 O O . ASN A 1 90 ? 28.202 1.943 -22.934 1.00 52.09 90 ASN A O 1
ATOM 738 N N . SER A 1 91 ? 26.513 0.583 -23.476 1.00 52.25 91 SER A N 1
ATOM 739 C CA . SER A 1 91 ? 27.317 -0.420 -24.195 1.00 52.25 91 SER A CA 1
ATOM 740 C C . SER A 1 91 ? 27.174 -0.355 -25.727 1.00 52.25 91 SER A C 1
ATOM 742 O O . SER A 1 91 ? 27.758 -1.175 -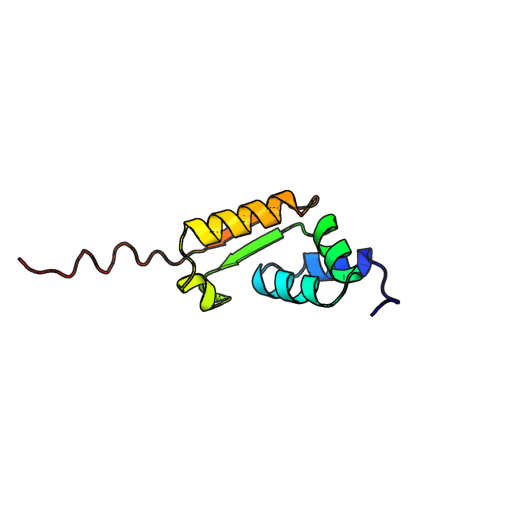26.429 1.00 52.25 91 SER A O 1
ATOM 744 N N . GLN A 1 92 ? 26.451 0.638 -26.263 1.00 53.12 92 GLN A N 1
ATOM 745 C CA . GLN A 1 92 ? 26.181 0.807 -27.703 1.00 53.12 92 GLN A CA 1
ATOM 746 C C . GLN A 1 92 ? 26.676 2.153 -28.277 1.00 53.12 92 GLN A C 1
ATOM 748 O O . GLN A 1 92 ? 26.134 2.644 -29.262 1.00 53.12 92 GLN A O 1
ATOM 753 N N . GLN A 1 93 ? 27.728 2.756 -27.710 1.00 47.94 93 GLN A N 1
ATOM 754 C CA . GLN A 1 93 ? 28.477 3.816 -28.402 1.00 47.94 93 GLN A CA 1
ATOM 755 C C . GLN A 1 93 ? 29.810 3.263 -28.930 1.00 47.94 93 GLN A C 1
ATOM 757 O O . GLN A 1 93 ? 30.725 3.033 -28.134 1.00 47.94 93 GLN A O 1
ATOM 762 N N . PRO A 1 94 ? 29.947 3.020 -30.248 1.00 53.62 94 PRO A N 1
ATOM 763 C CA . PRO A 1 94 ? 31.248 2.747 -30.841 1.00 53.62 94 PRO A CA 1
ATOM 764 C C . PRO A 1 94 ? 32.098 4.030 -30.839 1.00 53.62 94 PRO A C 1
ATOM 766 O O . PRO A 1 94 ? 31.578 5.127 -31.048 1.00 53.62 94 PRO A O 1
ATOM 769 N N . ARG A 1 95 ? 33.392 3.859 -30.542 1.00 48.91 95 ARG A N 1
ATOM 770 C CA . ARG A 1 95 ? 34.436 4.893 -30.626 1.00 48.91 95 ARG A CA 1
ATOM 771 C C . ARG A 1 95 ? 34.646 5.374 -32.055 1.00 48.91 95 ARG A C 1
ATOM 773 O O . ARG A 1 95 ? 34.526 4.524 -32.965 1.00 48.91 95 ARG A O 1
#